Protein AF-A0A9P8EYY1-F1 (afdb_monomer)

Structure (mmCIF, N/CA/C/O backbone):
data_AF-A0A9P8EYY1-F1
#
_entry.id   AF-A0A9P8EYY1-F1
#
loop_
_atom_site.group_PDB
_atom_site.id
_atom_site.type_symbol
_atom_site.label_atom_id
_atom_site.label_alt_id
_atom_site.label_comp_id
_atom_site.label_asym_id
_atom_site.label_entity_id
_atom_site.label_seq_id
_atom_site.pdbx_PDB_ins_code
_atom_site.Cartn_x
_atom_site.Cartn_y
_atom_site.Cartn_z
_atom_site.occupancy
_atom_site.B_iso_or_equiv
_atom_site.auth_seq_id
_atom_site.auth_comp_id
_atom_site.auth_asym_id
_atom_site.auth_atom_id
_atom_site.pdbx_PDB_model_num
ATOM 1 N N . MET A 1 1 ? 18.348 12.427 -56.240 1.00 51.53 1 MET A N 1
ATOM 2 C CA . MET A 1 1 ? 17.763 13.088 -55.051 1.00 51.53 1 MET A CA 1
ATOM 3 C C . MET A 1 1 ? 16.586 12.316 -54.460 1.00 51.53 1 MET A C 1
ATOM 5 O O . MET A 1 1 ? 16.624 12.069 -53.269 1.00 51.53 1 MET A O 1
ATOM 9 N N . ILE A 1 2 ? 15.591 11.870 -55.243 1.00 57.59 2 ILE A N 1
ATOM 10 C CA . ILE A 1 2 ? 14.443 11.097 -54.708 1.00 57.59 2 ILE A CA 1
ATOM 11 C C . ILE A 1 2 ? 14.862 9.711 -54.176 1.00 57.59 2 ILE A C 1
ATOM 13 O O . ILE A 1 2 ? 14.413 9.315 -53.109 1.00 57.59 2 ILE A O 1
ATOM 17 N N . GLN A 1 3 ? 15.775 9.010 -54.864 1.00 59.28 3 GLN A N 1
ATOM 18 C CA . GLN A 1 3 ? 16.237 7.675 -54.444 1.00 59.28 3 GLN A CA 1
ATOM 19 C C . GLN A 1 3 ? 16.981 7.671 -53.098 1.00 59.28 3 GLN A C 1
ATOM 21 O O . GLN A 1 3 ? 16.824 6.737 -52.317 1.00 59.28 3 GLN A O 1
ATOM 26 N N . THR A 1 4 ? 17.747 8.726 -52.804 1.00 61.34 4 THR A N 1
ATOM 27 C CA . THR A 1 4 ? 18.477 8.876 -51.535 1.00 61.34 4 THR A CA 1
ATOM 28 C C . THR A 1 4 ? 17.505 9.083 -50.374 1.00 61.34 4 THR A C 1
ATOM 30 O O . THR A 1 4 ? 17.584 8.373 -49.384 1.00 61.34 4 THR A O 1
ATOM 33 N N . PHE A 1 5 ? 16.495 9.943 -50.551 1.00 60.69 5 PHE A N 1
ATOM 34 C CA . PHE A 1 5 ? 15.454 10.169 -49.543 1.00 60.69 5 PHE A CA 1
ATOM 35 C C . PHE A 1 5 ? 14.625 8.908 -49.248 1.00 60.69 5 PHE A C 1
ATOM 37 O O . PHE A 1 5 ? 14.360 8.599 -48.089 1.00 60.69 5 PHE A O 1
ATOM 44 N N . THR A 1 6 ? 14.248 8.138 -50.277 1.00 68.31 6 THR A N 1
ATOM 45 C CA . THR A 1 6 ? 13.540 6.862 -50.074 1.00 68.31 6 THR A CA 1
ATOM 46 C C . THR A 1 6 ? 14.415 5.822 -49.377 1.00 68.31 6 THR A C 1
ATOM 48 O O . THR A 1 6 ? 13.927 5.061 -48.545 1.00 68.31 6 THR A O 1
ATOM 51 N N . GLN A 1 7 ? 15.716 5.792 -49.681 1.00 68.75 7 GLN A N 1
ATOM 52 C CA . GLN A 1 7 ? 16.659 4.881 -49.038 1.00 68.75 7 GLN A CA 1
ATOM 53 C C . GLN A 1 7 ? 16.858 5.235 -47.559 1.00 68.75 7 GLN A C 1
ATOM 55 O O . GLN A 1 7 ? 16.817 4.334 -46.723 1.00 68.75 7 GLN A O 1
ATOM 60 N N . ASP A 1 8 ? 16.977 6.522 -47.232 1.00 69.81 8 ASP A N 1
ATOM 61 C CA . ASP A 1 8 ? 17.081 7.005 -45.854 1.00 69.81 8 ASP A CA 1
ATOM 62 C C . ASP A 1 8 ? 15.799 6.697 -45.066 1.00 69.81 8 ASP A C 1
ATOM 64 O O . ASP A 1 8 ? 15.859 6.121 -43.980 1.00 69.81 8 ASP A O 1
ATOM 68 N N . GLN A 1 9 ? 14.619 6.949 -45.645 1.00 76.38 9 GLN A N 1
ATOM 69 C CA . GLN A 1 9 ? 13.328 6.630 -45.025 1.00 76.38 9 GLN A CA 1
ATOM 70 C C . GLN A 1 9 ? 13.202 5.139 -44.665 1.00 76.38 9 GLN A C 1
ATOM 72 O O . GLN A 1 9 ? 12.741 4.793 -43.574 1.00 76.38 9 GLN A O 1
ATOM 77 N N . HIS A 1 10 ? 13.633 4.237 -45.551 1.00 79.38 10 HIS A N 1
ATOM 78 C CA . HIS A 1 10 ? 13.634 2.803 -45.260 1.00 79.38 10 HIS A CA 1
ATOM 79 C C . HIS A 1 10 ? 14.585 2.432 -44.114 1.00 79.38 10 HIS A C 1
ATOM 81 O O . HIS A 1 10 ? 14.255 1.539 -43.335 1.00 79.38 10 HIS A O 1
ATOM 87 N N . GLN A 1 11 ? 15.732 3.105 -43.975 1.00 76.94 11 GLN A N 1
ATOM 88 C CA . GLN A 1 11 ? 16.646 2.876 -42.849 1.00 76.94 11 GLN A CA 1
ATOM 89 C C . GLN A 1 11 ? 16.039 3.347 -41.522 1.00 76.94 11 GLN A C 1
ATOM 91 O O . GLN A 1 11 ? 16.078 2.599 -40.545 1.00 76.94 11 GLN A O 1
ATOM 96 N N . HIS A 1 12 ? 15.391 4.516 -41.503 1.00 79.06 12 HIS A N 1
ATOM 97 C CA . HIS A 1 12 ? 14.678 5.024 -40.325 1.00 79.06 12 HIS A CA 1
ATOM 98 C C . HIS A 1 12 ? 13.566 4.072 -39.865 1.00 79.06 12 HIS A C 1
ATOM 100 O O . HIS A 1 12 ? 13.507 3.705 -38.692 1.00 79.06 12 HIS A O 1
ATOM 106 N N . TYR A 1 13 ? 12.726 3.585 -40.785 1.00 80.56 13 TYR A N 1
ATOM 107 C CA . TYR A 1 13 ? 11.678 2.623 -40.427 1.00 80.56 13 TYR A CA 1
ATOM 108 C C . TYR A 1 13 ? 12.237 1.298 -39.905 1.00 80.56 13 TYR A C 1
ATOM 110 O O . TYR A 1 13 ? 11.678 0.723 -38.973 1.00 80.56 13 TYR A O 1
ATOM 118 N N . ARG A 1 14 ? 13.341 0.799 -40.473 1.00 82.00 14 ARG A N 1
ATOM 119 C CA . ARG A 1 14 ? 13.978 -0.434 -39.985 1.00 82.00 14 ARG A CA 1
ATOM 120 C C . ARG A 1 14 ? 14.559 -0.259 -38.587 1.00 82.00 14 ARG A C 1
ATOM 122 O O . ARG A 1 14 ? 14.385 -1.153 -37.767 1.00 82.00 14 ARG A O 1
ATOM 129 N N . ALA A 1 15 ? 15.178 0.885 -38.310 1.00 78.69 15 ALA A N 1
ATOM 130 C CA . ALA A 1 15 ? 15.671 1.221 -36.980 1.00 78.69 15 ALA A CA 1
ATOM 131 C C . ALA A 1 15 ? 14.529 1.299 -35.954 1.00 78.69 15 ALA A C 1
ATOM 133 O O . ALA A 1 15 ? 14.608 0.678 -34.899 1.00 78.69 15 ALA A O 1
ATOM 134 N N . GLN A 1 16 ? 13.418 1.959 -36.291 1.00 81.94 16 GLN A N 1
ATOM 135 C CA . GLN A 1 16 ? 12.242 2.020 -35.414 1.00 81.94 16 GLN A CA 1
ATOM 136 C C . GLN A 1 16 ? 11.624 0.635 -35.161 1.00 81.94 16 GLN A C 1
ATOM 138 O O . GLN A 1 16 ? 11.258 0.317 -34.032 1.00 81.94 16 GLN A O 1
ATOM 143 N N . LEU A 1 17 ? 11.533 -0.219 -36.187 1.00 83.44 17 LEU A N 1
ATOM 144 C CA . LEU A 1 17 ? 11.046 -1.594 -36.027 1.00 83.44 17 LEU A CA 1
ATOM 145 C C . LEU A 1 17 ? 11.968 -2.430 -35.136 1.00 83.44 17 LEU A C 1
ATOM 147 O O . LEU A 1 17 ? 11.473 -3.191 -34.308 1.00 83.44 17 LEU A O 1
ATOM 151 N N . GLN A 1 18 ? 13.286 -2.279 -35.285 1.00 82.19 18 GLN A N 1
ATOM 152 C CA . GLN A 1 18 ? 14.260 -2.963 -34.438 1.00 82.19 18 GLN A CA 1
ATOM 153 C C . GLN A 1 18 ? 14.116 -2.526 -32.974 1.00 82.19 18 GLN A C 1
ATOM 155 O O . GLN A 1 18 ? 14.099 -3.383 -32.097 1.00 82.19 18 GLN A O 1
ATOM 160 N N . ALA A 1 19 ? 13.930 -1.228 -32.707 1.00 80.69 19 ALA A N 1
ATOM 161 C CA . ALA A 1 19 ? 13.687 -0.720 -31.354 1.00 80.69 19 ALA A CA 1
ATOM 162 C C . ALA A 1 19 ? 12.427 -1.346 -30.729 1.00 80.69 19 ALA A C 1
ATOM 164 O O . ALA A 1 19 ? 12.472 -1.861 -29.617 1.00 80.69 19 ALA A O 1
ATOM 165 N N . ILE A 1 20 ? 11.324 -1.414 -31.483 1.00 85.06 20 ILE A N 1
ATOM 166 C CA . ILE A 1 20 ? 10.079 -2.043 -31.010 1.00 85.06 20 ILE A CA 1
ATOM 167 C C . ILE A 1 20 ? 10.262 -3.546 -30.741 1.00 85.06 20 ILE A C 1
ATOM 169 O O . ILE A 1 20 ? 9.680 -4.079 -29.799 1.00 85.06 20 ILE A O 1
ATOM 173 N N . GLN A 1 21 ? 11.039 -4.253 -31.565 1.00 85.31 21 GLN A N 1
ATOM 174 C CA . GLN A 1 21 ? 11.311 -5.681 -31.361 1.00 85.31 21 GLN A CA 1
ATOM 175 C C . GLN A 1 21 ? 12.119 -5.938 -30.087 1.00 85.31 21 GLN A C 1
ATOM 177 O O . GLN A 1 21 ? 11.854 -6.912 -29.377 1.00 85.31 21 GLN A O 1
ATOM 182 N N . VAL A 1 22 ? 13.079 -5.062 -29.794 1.00 83.38 22 VAL A N 1
ATOM 183 C CA . VAL A 1 22 ? 13.874 -5.109 -28.563 1.00 83.38 22 VAL A CA 1
ATOM 184 C C . VAL A 1 22 ? 12.971 -4.884 -27.354 1.00 83.38 22 VAL A C 1
ATOM 186 O O . VAL A 1 22 ? 12.937 -5.744 -26.476 1.00 83.38 22 VAL A O 1
ATOM 189 N N . ASP A 1 23 ? 12.136 -3.842 -27.377 1.00 84.25 23 ASP A N 1
ATOM 190 C CA . ASP A 1 23 ? 11.150 -3.575 -26.320 1.00 84.25 23 ASP A CA 1
ATOM 191 C C . ASP A 1 23 ? 10.214 -4.769 -26.097 1.00 84.25 23 ASP A C 1
ATOM 193 O O . ASP A 1 23 ? 9.983 -5.193 -24.967 1.00 84.25 23 ASP A O 1
ATOM 197 N N . MET A 1 24 ? 9.693 -5.358 -27.178 1.00 85.00 24 MET A N 1
ATOM 198 C CA . MET A 1 24 ? 8.805 -6.518 -27.088 1.00 85.00 24 MET A CA 1
ATOM 199 C C . MET A 1 24 ? 9.507 -7.719 -26.444 1.00 85.00 24 MET A C 1
ATOM 201 O O . MET A 1 24 ? 8.906 -8.449 -25.658 1.00 85.00 24 MET A O 1
ATOM 205 N N . THR A 1 25 ? 10.786 -7.922 -26.758 1.00 86.25 25 THR A N 1
ATOM 206 C CA . THR A 1 25 ? 11.586 -9.007 -26.178 1.00 86.25 25 THR A CA 1
ATOM 207 C C . THR A 1 25 ? 11.815 -8.787 -24.685 1.00 86.25 25 THR A C 1
ATOM 209 O O . THR A 1 25 ? 11.719 -9.738 -23.912 1.00 86.25 25 THR A O 1
ATOM 212 N N . MET A 1 26 ? 12.059 -7.545 -24.264 1.00 82.44 26 MET A N 1
ATOM 213 C CA . MET A 1 26 ? 12.198 -7.191 -22.848 1.00 82.44 26 MET A CA 1
ATOM 214 C C . MET A 1 26 ? 10.904 -7.408 -22.072 1.00 82.44 26 MET A C 1
ATOM 216 O O . MET A 1 26 ? 10.921 -8.037 -21.018 1.00 82.44 26 MET A O 1
ATOM 220 N N . ILE A 1 27 ? 9.770 -6.972 -22.628 1.00 85.94 27 ILE A N 1
ATOM 221 C CA . ILE A 1 27 ? 8.448 -7.178 -22.022 1.00 85.94 27 ILE A CA 1
ATOM 222 C C . ILE A 1 27 ? 8.174 -8.673 -21.813 1.00 85.94 27 ILE A C 1
ATOM 224 O O . ILE A 1 27 ? 7.672 -9.064 -20.764 1.00 85.94 27 ILE A O 1
ATOM 228 N N . LEU A 1 28 ? 8.524 -9.518 -22.788 1.00 85.62 28 LEU A N 1
ATOM 229 C CA . LEU A 1 28 ? 8.337 -10.970 -22.693 1.00 85.62 28 LEU A CA 1
ATOM 230 C C . LEU A 1 28 ? 9.280 -11.648 -21.688 1.00 85.62 28 LEU A C 1
ATOM 232 O O . LEU A 1 28 ? 8.966 -12.737 -21.210 1.00 85.62 28 LEU A O 1
ATOM 236 N N . ARG A 1 29 ? 10.440 -11.047 -21.404 1.00 83.31 29 ARG A N 1
ATOM 237 C CA . ARG A 1 29 ? 11.403 -11.548 -20.413 1.00 83.31 29 ARG A CA 1
ATOM 238 C C . ARG A 1 29 ? 11.080 -11.100 -18.995 1.00 83.31 29 ARG A C 1
ATOM 240 O O . ARG A 1 29 ? 11.414 -11.821 -18.058 1.00 83.31 29 ARG A O 1
ATOM 247 N N . ALA A 1 30 ? 10.462 -9.934 -18.837 1.00 83.00 30 ALA A N 1
ATOM 248 C CA . ALA A 1 30 ? 10.060 -9.434 -17.534 1.00 83.00 30 ALA A CA 1
ATOM 249 C C . ALA A 1 30 ? 9.053 -10.387 -16.876 1.00 83.00 30 ALA A C 1
ATOM 251 O O . ALA A 1 30 ? 8.126 -10.879 -17.522 1.00 83.00 30 ALA A O 1
ATOM 252 N N . ASN A 1 31 ? 9.226 -10.633 -15.577 1.00 82.00 31 ASN A N 1
ATOM 253 C CA . ASN A 1 31 ? 8.306 -11.435 -14.780 1.00 82.00 31 ASN A CA 1
ATOM 254 C C . ASN A 1 31 ? 7.375 -10.517 -13.966 1.00 82.00 31 ASN A C 1
ATOM 256 O O . ASN A 1 31 ? 7.755 -10.080 -12.883 1.00 82.00 31 ASN A O 1
ATOM 260 N N . PRO A 1 32 ? 6.149 -10.230 -14.438 1.00 77.88 32 PRO A N 1
ATOM 261 C CA . PRO A 1 32 ? 5.252 -9.278 -13.781 1.00 77.88 32 PRO A CA 1
ATOM 262 C C . PRO A 1 32 ? 4.563 -9.840 -12.527 1.00 77.88 32 PRO A C 1
ATOM 264 O O . PRO A 1 32 ? 3.841 -9.116 -11.849 1.00 77.88 32 PRO A O 1
ATOM 267 N N . TYR A 1 33 ? 4.711 -11.139 -12.248 1.00 79.81 33 TYR A N 1
ATOM 268 C CA . TYR A 1 33 ? 4.005 -11.824 -11.159 1.00 79.81 33 TYR A CA 1
ATOM 269 C C . TYR A 1 33 ? 4.851 -11.999 -9.900 1.00 79.81 33 TYR A C 1
ATOM 271 O O . TYR A 1 33 ? 4.376 -12.550 -8.905 1.00 79.81 33 TYR A O 1
ATOM 279 N N . GLU A 1 34 ? 6.109 -11.574 -9.940 1.00 83.69 34 GLU A N 1
ATOM 280 C CA . GLU A 1 34 ? 6.942 -11.552 -8.753 1.00 83.69 34 GLU A CA 1
ATOM 281 C C . GLU A 1 34 ? 6.429 -10.483 -7.778 1.00 83.69 34 GLU A C 1
ATOM 283 O O . GLU A 1 34 ? 5.980 -9.414 -8.179 1.00 83.69 34 GLU A O 1
ATOM 288 N N . ASN A 1 35 ? 6.480 -10.755 -6.471 1.00 76.31 35 ASN A N 1
ATOM 289 C CA . ASN A 1 35 ? 6.078 -9.784 -5.441 1.00 76.31 35 ASN A CA 1
ATOM 290 C C . ASN A 1 35 ? 7.158 -8.717 -5.185 1.00 76.31 35 ASN A C 1
ATOM 292 O O . ASN A 1 35 ? 7.247 -8.169 -4.088 1.00 76.31 35 ASN A O 1
ATOM 296 N N . SER A 1 36 ? 7.999 -8.451 -6.178 1.00 81.44 36 SER A N 1
ATOM 297 C CA . SER A 1 36 ? 9.020 -7.417 -6.145 1.00 81.44 36 SER A CA 1
ATOM 298 C C . SER A 1 36 ? 8.730 -6.425 -7.269 1.00 81.44 36 SER A C 1
ATOM 300 O O . SER A 1 36 ? 8.331 -6.862 -8.352 1.00 81.44 36 SER A O 1
ATOM 302 N N . PRO A 1 37 ? 8.896 -5.113 -7.036 1.00 81.94 37 PRO A N 1
ATOM 303 C CA . PRO A 1 37 ? 8.845 -4.137 -8.111 1.00 81.94 37 PRO A CA 1
ATOM 304 C C . PRO A 1 37 ? 9.828 -4.509 -9.221 1.00 81.94 37 PRO A C 1
ATOM 306 O O . PRO A 1 37 ? 10.946 -4.952 -8.952 1.00 81.94 37 PRO A O 1
ATOM 309 N N . LEU A 1 38 ? 9.410 -4.310 -10.466 1.00 83.50 38 LEU A N 1
ATOM 310 C CA . LEU A 1 38 ? 10.316 -4.404 -11.600 1.00 83.50 38 LEU A CA 1
ATOM 311 C C . LEU A 1 38 ? 11.304 -3.238 -11.549 1.00 83.50 38 LEU A C 1
ATOM 313 O O . LEU A 1 38 ? 10.936 -2.122 -11.170 1.00 83.50 38 LEU A O 1
ATOM 317 N N . ASP A 1 39 ? 12.548 -3.509 -11.933 1.00 79.94 39 ASP A N 1
ATOM 318 C CA . ASP A 1 39 ? 13.598 -2.499 -11.944 1.00 79.94 39 ASP A CA 1
ATOM 319 C C . ASP A 1 39 ? 13.307 -1.428 -13.006 1.00 79.94 39 ASP A C 1
ATOM 321 O O . ASP A 1 39 ? 13.080 -1.746 -14.176 1.00 79.94 39 ASP A O 1
ATOM 325 N N . ASP A 1 40 ? 13.277 -0.168 -12.572 1.00 74.12 40 ASP A N 1
ATOM 326 C CA . ASP A 1 40 ? 12.966 1.007 -13.397 1.00 74.12 40 ASP A CA 1
ATOM 327 C C . ASP A 1 40 ? 14.191 1.923 -13.580 1.00 74.12 40 ASP A C 1
ATOM 329 O O . ASP A 1 40 ? 14.080 3.064 -14.035 1.00 74.12 40 ASP A O 1
ATOM 333 N N . SER A 1 41 ? 15.379 1.458 -13.176 1.00 77.75 41 SER A N 1
ATOM 334 C CA . SER A 1 41 ? 16.608 2.234 -13.306 1.00 77.75 41 SER A CA 1
ATOM 335 C C . SER A 1 41 ? 16.983 2.415 -14.786 1.00 77.75 41 SER A C 1
ATOM 337 O O . SER A 1 41 ? 17.003 1.470 -15.577 1.00 77.75 41 SER A O 1
ATOM 339 N N . ALA A 1 42 ? 17.299 3.654 -15.177 1.00 71.00 42 ALA A N 1
ATOM 340 C CA . ALA A 1 42 ? 17.684 3.966 -16.555 1.00 71.00 42 ALA A CA 1
ATOM 341 C C . ALA A 1 42 ? 18.958 3.215 -16.986 1.00 71.00 42 ALA A C 1
ATOM 343 O O . ALA A 1 42 ? 19.067 2.802 -18.138 1.00 71.00 42 ALA A O 1
ATOM 344 N N . GLU A 1 43 ? 19.888 3.000 -16.051 1.00 74.12 43 GLU A N 1
ATOM 345 C CA . GLU A 1 43 ? 21.143 2.279 -16.288 1.00 74.12 43 GLU A CA 1
ATOM 346 C C . GLU A 1 43 ? 20.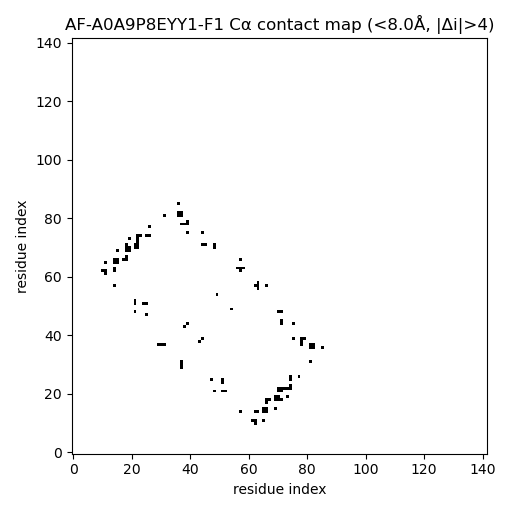911 0.780 -16.526 1.00 74.12 43 GLU A C 1
ATOM 348 O O . GLU A 1 43 ? 21.605 0.167 -17.340 1.00 74.12 43 GLU A O 1
ATOM 353 N N . ASP A 1 44 ? 19.932 0.178 -15.849 1.00 71.50 44 ASP A N 1
ATOM 354 C CA . ASP A 1 44 ? 19.615 -1.242 -16.016 1.00 71.50 44 ASP A CA 1
ATOM 355 C C . ASP A 1 44 ? 18.773 -1.489 -17.270 1.00 71.50 44 ASP A C 1
ATOM 357 O O . ASP A 1 44 ? 19.000 -2.478 -17.969 1.00 71.50 44 ASP A O 1
ATOM 361 N N . VAL A 1 45 ? 17.888 -0.554 -17.638 1.00 72.38 45 VAL A N 1
ATOM 362 C CA . VAL A 1 45 ? 17.202 -0.580 -18.939 1.00 72.38 45 VAL A CA 1
ATOM 363 C C . VAL A 1 45 ? 18.215 -0.477 -20.080 1.00 72.38 45 VAL A C 1
ATOM 365 O O . VAL A 1 45 ? 18.152 -1.267 -21.019 1.00 72.38 45 VAL A O 1
ATOM 368 N N . GLU A 1 46 ? 19.181 0.441 -19.999 1.00 72.81 46 GLU A N 1
ATOM 369 C CA . GLU A 1 46 ? 20.231 0.592 -21.016 1.00 72.81 46 GLU A CA 1
ATOM 370 C C . GLU A 1 46 ? 21.099 -0.670 -21.126 1.00 72.81 46 GLU A C 1
ATOM 372 O O . GLU A 1 46 ? 21.313 -1.187 -22.226 1.00 72.81 46 GLU A O 1
ATOM 377 N N . ARG A 1 47 ? 21.496 -1.251 -19.989 1.00 75.81 47 ARG A N 1
ATOM 378 C CA . ARG A 1 47 ? 22.234 -2.521 -19.947 1.00 75.81 47 ARG A CA 1
ATOM 379 C C . ARG A 1 47 ? 21.440 -3.675 -20.550 1.00 75.81 47 ARG A C 1
ATOM 381 O O . ARG A 1 47 ? 21.999 -4.504 -21.267 1.00 75.81 47 ARG A O 1
ATOM 388 N N . GLU A 1 48 ? 20.140 -3.743 -20.289 1.00 72.94 48 GLU A N 1
ATOM 389 C CA . GLU A 1 48 ? 19.294 -4.787 -20.858 1.00 72.94 48 GLU A CA 1
ATOM 390 C C . GLU A 1 48 ? 19.080 -4.579 -22.365 1.00 72.94 48 GLU A C 1
ATOM 392 O O . GLU A 1 48 ? 19.017 -5.555 -23.117 1.00 72.94 48 GLU A O 1
ATOM 397 N N . ILE A 1 49 ? 19.068 -3.328 -22.850 1.00 72.94 49 ILE A N 1
ATOM 398 C CA . ILE A 1 49 ? 19.059 -3.018 -24.291 1.00 72.94 49 ILE A CA 1
ATOM 399 C C . ILE A 1 49 ? 20.333 -3.549 -24.934 1.00 72.94 49 ILE A C 1
ATOM 401 O O . ILE A 1 49 ? 20.249 -4.244 -25.954 1.00 72.94 49 ILE A O 1
ATOM 405 N N . GLU A 1 50 ? 21.492 -3.289 -24.334 1.00 74.88 50 GLU A N 1
ATOM 406 C CA . GLU A 1 50 ? 22.781 -3.799 -24.805 1.00 74.88 50 GLU A CA 1
ATOM 407 C C . GLU A 1 50 ? 22.828 -5.336 -24.806 1.00 74.88 50 GLU A C 1
ATOM 409 O O . GLU A 1 50 ? 23.245 -5.937 -25.802 1.00 74.88 50 GLU A O 1
ATOM 414 N N . ASN A 1 51 ? 22.316 -5.983 -23.753 1.00 75.38 51 ASN A N 1
ATOM 415 C CA . ASN A 1 51 ? 22.228 -7.443 -23.646 1.00 75.38 51 ASN A CA 1
ATOM 416 C C . ASN A 1 51 ? 21.325 -8.061 -24.727 1.00 75.38 51 ASN A C 1
ATOM 418 O O . ASN A 1 51 ? 21.643 -9.118 -25.277 1.00 75.38 51 ASN A O 1
ATOM 422 N N . VAL A 1 52 ? 20.188 -7.429 -25.033 1.00 72.44 52 VAL A N 1
ATOM 423 C CA . VAL A 1 52 ? 19.219 -7.926 -26.024 1.00 72.44 52 VAL A CA 1
ATOM 424 C C . VAL A 1 52 ? 19.697 -7.676 -27.456 1.00 72.44 52 VAL A C 1
ATOM 426 O O . VAL A 1 52 ? 19.478 -8.521 -28.325 1.00 72.44 52 VAL A O 1
ATOM 429 N N . THR A 1 53 ? 20.370 -6.553 -27.721 1.00 68.94 53 THR A N 1
ATOM 430 C CA . THR A 1 53 ? 20.890 -6.237 -29.066 1.00 68.94 53 THR A CA 1
ATOM 431 C C . THR A 1 53 ? 22.273 -6.792 -29.369 1.00 68.94 53 THR A C 1
ATOM 433 O O . THR A 1 53 ? 22.683 -6.774 -30.533 1.00 68.94 53 THR A O 1
ATOM 436 N N . GLY A 1 54 ? 23.007 -7.276 -28.364 1.00 66.19 54 GLY A N 1
ATOM 437 C CA . GLY A 1 54 ? 24.366 -7.790 -28.539 1.00 66.19 54 GLY A CA 1
ATOM 438 C C . GLY A 1 54 ? 25.331 -6.754 -29.130 1.00 66.19 54 GLY A C 1
ATOM 439 O O . GLY A 1 54 ? 26.264 -7.126 -29.838 1.00 66.19 54 GLY A O 1
ATOM 440 N N . GLY A 1 55 ? 25.068 -5.458 -28.913 1.00 62.12 55 GLY A N 1
ATOM 441 C CA . GLY A 1 55 ? 25.861 -4.345 -29.450 1.00 62.12 55 GLY A CA 1
ATOM 442 C C . GLY A 1 55 ? 25.656 -4.035 -30.942 1.00 62.12 55 GLY A C 1
ATOM 443 O O . GLY A 1 55 ? 26.395 -3.226 -31.503 1.00 62.12 55 GLY A O 1
ATOM 444 N N . SER A 1 56 ? 24.676 -4.650 -31.615 1.00 58.19 56 SER A N 1
ATOM 445 C CA . SER A 1 56 ? 24.419 -4.410 -33.043 1.00 58.19 56 SER A CA 1
ATOM 446 C C . SER A 1 56 ? 23.575 -3.149 -33.272 1.00 58.19 56 SER A C 1
ATOM 448 O O . SER A 1 56 ? 22.351 -3.218 -33.415 1.00 58.19 56 SER A O 1
ATOM 450 N N . LEU A 1 57 ? 24.238 -1.993 -33.354 1.00 65.31 57 LEU A N 1
ATOM 451 C CA . LEU A 1 57 ? 23.612 -0.718 -33.718 1.00 65.31 57 LEU A CA 1
ATOM 452 C C . LEU A 1 57 ? 23.405 -0.567 -35.243 1.00 65.31 57 LEU A C 1
ATOM 454 O O . LEU A 1 57 ? 24.154 -1.147 -36.034 1.00 65.31 57 LEU A O 1
ATOM 458 N N . PRO A 1 58 ? 22.404 0.223 -35.684 1.00 62.94 58 PRO A N 1
ATOM 459 C CA . PRO A 1 58 ? 22.200 0.547 -37.097 1.00 62.94 58 PRO A CA 1
ATOM 460 C C . PRO A 1 58 ? 23.439 1.177 -37.759 1.00 62.94 58 PRO A C 1
ATOM 462 O O . PRO A 1 58 ? 24.171 1.945 -37.145 1.00 62.94 58 PRO A O 1
ATOM 465 N N . ASN A 1 59 ? 23.637 0.926 -39.056 1.00 62.59 59 ASN A N 1
ATOM 466 C CA . ASN A 1 59 ? 24.844 1.325 -39.803 1.00 62.59 59 ASN A CA 1
ATOM 467 C C . ASN A 1 59 ? 25.013 2.844 -40.054 1.00 62.59 59 ASN A C 1
ATOM 469 O O . ASN A 1 59 ? 26.014 3.250 -40.644 1.00 62.59 59 ASN A O 1
ATOM 473 N N . THR A 1 60 ? 24.050 3.692 -39.680 1.00 66.06 60 THR A N 1
ATOM 474 C CA . THR A 1 60 ? 24.040 5.133 -40.011 1.00 66.06 60 THR A CA 1
ATOM 475 C C . THR A 1 60 ? 23.681 5.997 -38.803 1.00 66.06 60 THR A C 1
ATOM 477 O O . THR A 1 60 ? 22.676 5.723 -38.151 1.00 66.06 60 THR A O 1
ATOM 480 N N . ASP A 1 61 ? 24.419 7.091 -38.576 1.00 67.19 61 ASP A N 1
ATOM 481 C CA . ASP A 1 61 ? 24.295 7.983 -37.401 1.00 67.19 61 ASP A CA 1
ATOM 482 C C . ASP A 1 61 ? 22.867 8.522 -37.159 1.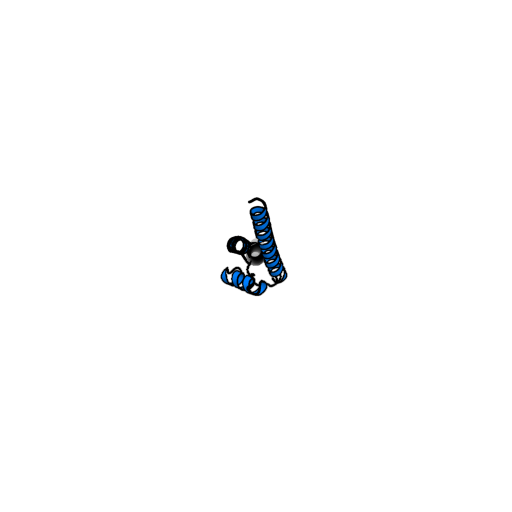00 67.19 61 ASP A C 1
ATOM 484 O O . ASP A 1 61 ? 22.402 8.592 -36.023 1.00 67.19 61 ASP A O 1
ATOM 488 N N . ALA A 1 62 ? 22.117 8.840 -38.221 1.00 68.88 62 ALA A N 1
ATOM 489 C CA . ALA A 1 62 ? 20.734 9.314 -38.101 1.00 68.88 62 ALA A CA 1
ATOM 490 C C . ALA A 1 62 ? 19.751 8.206 -37.666 1.00 68.88 62 ALA A C 1
ATOM 492 O O . ALA A 1 62 ? 18.860 8.450 -36.858 1.00 68.88 62 ALA A O 1
ATOM 493 N N . ALA A 1 63 ? 19.940 6.976 -38.151 1.00 65.62 63 ALA A N 1
ATOM 494 C CA . ALA A 1 63 ? 19.120 5.828 -37.761 1.00 65.62 63 ALA A CA 1
ATOM 495 C C . ALA A 1 63 ? 19.473 5.314 -36.353 1.00 65.62 63 ALA A C 1
ATOM 497 O O . ALA A 1 63 ? 18.607 4.793 -35.659 1.00 65.62 63 ALA A O 1
ATOM 498 N N . VAL A 1 64 ? 20.726 5.494 -35.915 1.00 69.38 64 VAL A N 1
ATOM 499 C CA . VAL A 1 64 ? 21.160 5.219 -34.535 1.00 69.38 64 VAL A CA 1
ATOM 500 C C . VAL A 1 64 ? 20.462 6.156 -33.552 1.00 69.38 64 VAL A C 1
ATOM 502 O O . VAL A 1 64 ? 19.963 5.697 -32.531 1.00 69.38 64 VAL A O 1
ATOM 505 N N . LYS A 1 65 ? 20.366 7.451 -33.874 1.00 72.94 65 LYS A N 1
ATOM 506 C CA . LYS A 1 65 ? 19.653 8.428 -33.037 1.00 72.94 65 LYS A CA 1
ATOM 507 C C . LYS A 1 65 ? 18.169 8.094 -32.896 1.00 72.94 65 LYS A C 1
ATOM 509 O O . LYS A 1 65 ? 17.659 8.111 -31.782 1.00 72.94 65 LYS A O 1
ATOM 514 N N . ASP A 1 66 ? 17.506 7.727 -33.992 1.00 72.38 66 ASP A N 1
ATOM 515 C CA . ASP A 1 66 ? 16.101 7.299 -33.956 1.00 72.38 66 ASP A CA 1
ATOM 516 C C . ASP A 1 66 ? 15.903 5.992 -33.178 1.00 72.38 66 ASP A C 1
ATOM 518 O O . ASP A 1 66 ? 14.916 5.842 -32.460 1.00 72.38 66 ASP A O 1
ATOM 522 N N . TYR A 1 67 ? 16.842 5.051 -33.307 1.00 74.50 67 TYR A N 1
ATOM 523 C CA . TYR A 1 67 ? 16.829 3.795 -32.564 1.00 74.50 67 TYR A CA 1
ATOM 524 C C . TYR A 1 67 ? 16.964 4.036 -31.054 1.00 74.50 67 TYR A C 1
ATOM 526 O O . TYR A 1 67 ? 16.120 3.578 -30.290 1.00 74.50 67 TYR A O 1
ATOM 534 N N . LEU A 1 68 ? 17.972 4.805 -30.631 1.00 72.31 68 LEU A N 1
ATOM 535 C CA . LEU A 1 68 ? 18.222 5.124 -29.221 1.00 72.31 68 LEU A CA 1
ATOM 536 C C . LEU A 1 68 ? 17.103 5.969 -28.600 1.00 72.31 68 LEU A C 1
ATOM 538 O O . LEU A 1 68 ? 16.824 5.838 -27.416 1.00 72.31 68 LEU A O 1
ATOM 542 N N . ALA A 1 69 ? 16.440 6.819 -29.387 1.00 75.56 69 ALA A N 1
ATOM 543 C CA . ALA A 1 69 ? 15.321 7.622 -28.903 1.00 75.56 69 ALA A CA 1
ATOM 544 C C . ALA A 1 69 ? 14.050 6.798 -28.623 1.00 75.56 69 ALA A C 1
ATOM 546 O O . ALA A 1 69 ? 13.190 7.250 -27.863 1.00 75.56 69 ALA A O 1
ATOM 547 N N . LEU A 1 70 ? 13.892 5.635 -29.269 1.00 76.50 70 LEU A N 1
ATOM 548 C CA . LEU A 1 70 ? 12.688 4.807 -29.160 1.00 76.50 70 LEU A CA 1
ATOM 549 C C . LEU A 1 70 ? 12.899 3.544 -28.319 1.00 76.50 70 LEU A C 1
ATOM 551 O O . LEU A 1 70 ? 11.960 3.121 -27.647 1.00 76.50 70 LEU A O 1
ATOM 555 N N . ALA A 1 71 ? 14.097 2.958 -28.354 1.00 75.56 71 ALA A N 1
ATOM 556 C CA . ALA A 1 71 ? 14.430 1.759 -27.594 1.00 75.56 71 ALA A CA 1
ATOM 557 C C . ALA A 1 71 ? 14.323 2.021 -26.083 1.00 75.56 71 ALA A C 1
ATOM 559 O O . ALA A 1 71 ? 14.747 3.059 -25.583 1.00 75.56 71 ALA A O 1
ATOM 560 N N . GLY A 1 72 ? 13.716 1.091 -25.355 1.00 76.56 72 GLY A N 1
ATOM 561 C CA . GLY A 1 72 ? 13.496 1.152 -23.912 1.00 76.56 72 GLY A CA 1
ATOM 562 C C . GLY A 1 72 ? 12.254 1.934 -23.490 1.00 76.56 72 GLY A C 1
ATOM 563 O O . GLY A 1 72 ? 11.709 1.664 -22.422 1.00 76.56 72 GLY A O 1
ATOM 564 N N . LYS A 1 73 ? 11.737 2.854 -24.316 1.00 84.75 73 LYS A N 1
ATOM 565 C CA . LYS A 1 73 ? 10.615 3.720 -23.916 1.00 84.75 73 LYS A CA 1
ATOM 566 C C . LYS A 1 73 ? 9.349 2.924 -23.597 1.00 84.75 73 LYS A C 1
ATOM 568 O O . LYS A 1 73 ? 8.714 3.167 -22.573 1.00 84.75 73 LYS A O 1
ATOM 573 N N . ARG A 1 74 ? 8.961 1.976 -24.458 1.00 84.50 74 ARG A N 1
ATOM 574 C CA . ARG A 1 74 ? 7.738 1.184 -24.227 1.00 84.50 74 ARG A CA 1
ATOM 575 C C . ARG A 1 74 ? 7.903 0.198 -23.081 1.00 84.50 74 ARG A C 1
ATOM 577 O O . ARG A 1 74 ? 6.938 -0.079 -22.377 1.00 84.50 74 ARG A O 1
ATOM 584 N N . TYR A 1 75 ? 9.113 -0.328 -22.911 1.00 84.44 75 TYR A N 1
ATOM 585 C CA . TYR A 1 75 ? 9.438 -1.193 -21.786 1.00 84.44 75 TYR A CA 1
ATOM 586 C C . TYR A 1 75 ? 9.334 -0.431 -20.456 1.00 84.44 75 TYR A C 1
ATOM 588 O O . TYR A 1 75 ? 8.669 -0.900 -19.540 1.00 84.44 75 TYR A O 1
ATOM 596 N N . HIS A 1 76 ? 9.879 0.783 -20.390 1.00 85.88 76 HIS A N 1
ATOM 597 C CA . HIS A 1 76 ? 9.769 1.667 -19.229 1.00 85.88 76 HIS A CA 1
ATOM 598 C C . HIS A 1 76 ? 8.306 2.001 -18.886 1.00 85.88 76 HIS A C 1
ATOM 600 O O . HIS A 1 76 ? 7.875 1.832 -17.748 1.00 85.88 76 HIS A O 1
ATOM 606 N N . GLU A 1 77 ? 7.492 2.376 -19.881 1.00 88.62 77 GLU A N 1
ATOM 607 C CA . GLU A 1 77 ? 6.050 2.610 -19.683 1.00 88.62 77 GLU A CA 1
ATOM 608 C C . GLU A 1 77 ? 5.318 1.362 -19.148 1.00 88.62 77 GLU A C 1
ATOM 610 O O . GLU A 1 77 ? 4.376 1.483 -18.361 1.00 88.62 77 GLU A O 1
ATOM 615 N N . TYR A 1 78 ? 5.730 0.163 -19.569 1.00 87.38 78 TYR A N 1
ATOM 616 C CA . TYR A 1 78 ? 5.181 -1.109 -19.092 1.00 87.38 78 TYR A CA 1
ATOM 617 C C . TYR A 1 78 ? 5.587 -1.408 -17.640 1.00 87.38 78 TYR A C 1
ATOM 619 O O . TYR A 1 78 ? 4.726 -1.737 -16.822 1.00 87.38 78 TYR A O 1
ATOM 627 N N . VAL A 1 79 ? 6.869 -1.236 -17.304 1.00 89.12 79 VAL A N 1
ATOM 628 C CA . VAL A 1 79 ? 7.401 -1.391 -15.940 1.00 89.12 79 VAL A CA 1
ATOM 629 C C . VAL A 1 79 ? 6.678 -0.460 -14.968 1.00 89.12 79 VAL A C 1
ATOM 631 O O . VAL A 1 79 ? 6.190 -0.910 -13.930 1.00 89.12 79 VAL A O 1
ATOM 634 N N . GLN A 1 80 ? 6.507 0.811 -15.336 1.00 90.25 80 GLN A N 1
ATOM 635 C CA . GLN A 1 80 ? 5.786 1.784 -14.515 1.00 90.25 80 GLN A CA 1
ATOM 636 C C . GLN A 1 80 ? 4.334 1.385 -14.257 1.00 90.25 80 GLN A C 1
ATOM 638 O O . GLN A 1 80 ? 3.860 1.495 -13.128 1.00 90.25 80 GLN A O 1
ATOM 643 N N . GLN A 1 81 ? 3.622 0.894 -15.274 1.00 90.81 81 GLN A N 1
ATOM 644 C CA . GLN A 1 81 ? 2.236 0.446 -15.109 1.00 90.81 81 GLN A CA 1
ATOM 645 C C . GLN A 1 81 ? 2.124 -0.738 -14.145 1.00 90.81 81 GLN A C 1
ATOM 647 O O . GLN A 1 81 ? 1.210 -0.769 -13.321 1.00 90.81 81 GLN A O 1
ATOM 652 N N . ILE A 1 82 ? 3.055 -1.692 -14.220 1.00 90.50 82 ILE A N 1
ATOM 653 C CA . ILE A 1 82 ? 3.083 -2.842 -13.309 1.00 90.50 82 ILE A CA 1
ATOM 654 C C . ILE A 1 82 ? 3.392 -2.397 -11.887 1.00 90.50 82 ILE A C 1
ATOM 656 O O . ILE A 1 82 ? 2.669 -2.772 -10.965 1.00 90.50 82 ILE A O 1
ATOM 660 N N . ASN A 1 83 ? 4.425 -1.575 -11.708 1.00 90.94 83 ASN A N 1
ATOM 661 C CA . ASN A 1 83 ? 4.813 -1.081 -10.392 1.00 90.94 83 ASN A CA 1
ATOM 662 C C . ASN A 1 83 ? 3.687 -0.259 -9.756 1.00 90.94 83 ASN A C 1
ATOM 664 O O . ASN A 1 83 ? 3.391 -0.442 -8.578 1.00 90.94 83 ASN A O 1
ATOM 668 N N . HIS A 1 84 ? 2.988 0.561 -10.542 1.00 93.25 84 HIS A N 1
ATOM 669 C CA . HIS A 1 84 ? 1.823 1.298 -10.064 1.00 93.25 84 HIS A CA 1
ATOM 670 C C . HIS A 1 84 ? 0.664 0.374 -9.661 1.00 93.25 84 HIS A C 1
ATOM 672 O O . HIS A 1 84 ? 0.026 0.591 -8.633 1.00 93.25 84 HIS A O 1
ATOM 678 N N . ALA A 1 85 ? 0.404 -0.691 -10.425 1.00 91.75 85 ALA A N 1
ATOM 679 C CA . ALA A 1 85 ? -0.612 -1.680 -10.068 1.00 91.75 85 ALA A CA 1
ATOM 680 C C . ALA A 1 85 ? -0.249 -2.456 -8.787 1.00 91.75 85 ALA A C 1
ATOM 682 O O . ALA A 1 85 ? -1.127 -2.739 -7.968 1.00 91.75 85 ALA A O 1
ATOM 683 N N . LEU A 1 86 ? 1.036 -2.778 -8.595 1.00 91.19 86 LEU A N 1
ATOM 684 C CA . LEU A 1 86 ? 1.552 -3.414 -7.382 1.00 91.19 86 LEU A CA 1
ATOM 685 C C . LEU A 1 86 ? 1.391 -2.488 -6.168 1.00 91.19 86 LEU A C 1
ATOM 687 O O . LEU A 1 86 ? 0.851 -2.901 -5.145 1.00 91.19 86 LEU A O 1
ATOM 691 N N . GLU A 1 87 ? 1.785 -1.222 -6.312 1.00 91.81 87 GLU A N 1
ATOM 692 C CA . GLU A 1 87 ? 1.645 -0.196 -5.278 1.00 91.81 87 GLU A CA 1
ATOM 693 C C . GLU A 1 87 ? 0.177 0.004 -4.888 1.00 91.81 87 GLU A C 1
ATOM 695 O O . GLU A 1 87 ? -0.157 0.011 -3.702 1.00 91.81 87 GLU A O 1
ATOM 700 N N . GLN A 1 88 ? -0.721 0.100 -5.873 1.00 94.88 88 GLN A N 1
ATOM 701 C CA . GLN A 1 88 ? -2.154 0.233 -5.623 1.00 94.88 88 GLN A CA 1
ATOM 702 C C . GLN A 1 88 ? -2.705 -0.971 -4.851 1.00 94.88 88 GLN A C 1
ATOM 704 O O . GLN A 1 88 ? -3.432 -0.797 -3.872 1.00 94.88 88 GLN A O 1
ATOM 709 N N . ARG A 1 89 ? -2.333 -2.193 -5.251 1.00 92.69 89 ARG A N 1
ATOM 710 C CA . ARG A 1 89 ? -2.726 -3.422 -4.549 1.00 92.69 89 ARG A CA 1
ATOM 711 C C . ARG A 1 89 ? -2.255 -3.404 -3.097 1.00 92.69 89 ARG A C 1
ATOM 713 O O . ARG A 1 89 ? -3.031 -3.724 -2.198 1.00 92.69 89 ARG A O 1
ATOM 720 N N . ASP A 1 90 ? -0.999 -3.047 -2.862 1.00 93.56 90 ASP A N 1
ATOM 721 C CA . ASP A 1 90 ? -0.405 -3.065 -1.525 1.00 93.56 90 ASP A CA 1
ATOM 722 C C . ASP A 1 90 ? -1.0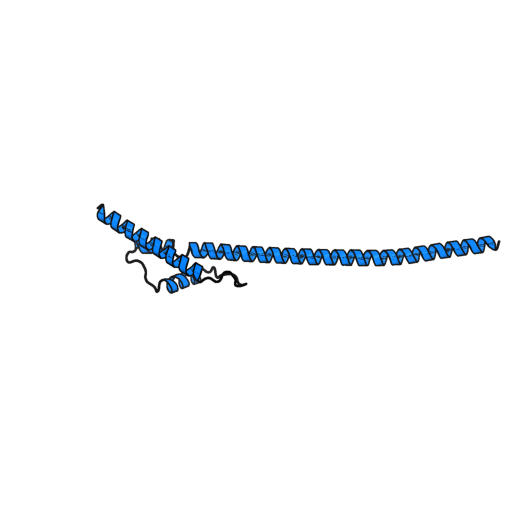08 -1.964 -0.630 1.00 93.56 90 ASP A C 1
ATOM 724 O O . ASP A 1 90 ? -1.277 -2.193 0.557 1.00 93.56 90 ASP A O 1
ATOM 728 N N . ALA A 1 91 ? -1.325 -0.801 -1.206 1.00 95.75 91 ALA A N 1
ATOM 729 C CA . ALA A 1 91 ? -2.067 0.262 -0.535 1.00 95.75 91 ALA A CA 1
ATOM 730 C C . ALA A 1 91 ? -3.488 -0.186 -0.148 1.00 95.75 91 ALA A C 1
ATOM 732 O O . ALA A 1 91 ? -3.908 0.017 0.996 1.00 95.75 91 ALA A O 1
ATOM 733 N N . ASP A 1 92 ? -4.209 -0.844 -1.059 1.00 97.06 92 ASP A N 1
ATOM 734 C CA . ASP A 1 92 ? -5.561 -1.355 -0.813 1.00 97.06 92 ASP A CA 1
ATOM 735 C C . ASP A 1 92 ? -5.572 -2.455 0.259 1.00 97.06 92 ASP A C 1
ATOM 737 O O . ASP A 1 92 ? -6.432 -2.448 1.147 1.00 97.06 92 ASP A O 1
ATOM 741 N N . LEU A 1 93 ? -4.598 -3.371 0.233 1.00 96.38 93 LEU A N 1
ATOM 742 C CA . LEU A 1 93 ? -4.433 -4.411 1.254 1.00 96.38 93 LEU A CA 1
ATOM 743 C C . LEU A 1 93 ? -4.155 -3.808 2.633 1.00 96.38 93 LEU A C 1
ATOM 745 O O . LEU A 1 93 ? -4.789 -4.196 3.617 1.00 96.38 93 LEU A O 1
ATOM 749 N N . THR A 1 94 ? -3.271 -2.813 2.700 1.00 97.12 94 THR A N 1
ATOM 750 C CA . THR A 1 94 ? -2.970 -2.093 3.945 1.00 97.12 94 THR A CA 1
ATOM 751 C C . THR A 1 94 ? -4.206 -1.357 4.466 1.00 97.12 94 THR A C 1
ATOM 753 O O . THR A 1 94 ? -4.531 -1.419 5.653 1.00 97.12 94 THR A O 1
ATOM 756 N N . ALA A 1 95 ? -4.956 -0.694 3.583 1.00 97.56 95 ALA A N 1
ATOM 757 C CA . ALA A 1 95 ? -6.196 -0.021 3.949 1.00 97.56 95 ALA A CA 1
ATOM 758 C C . ALA A 1 95 ? -7.259 -1.007 4.462 1.00 97.56 95 ALA A C 1
ATOM 760 O O . ALA A 1 95 ? -7.959 -0.706 5.433 1.00 97.56 95 ALA A O 1
ATOM 761 N N . LEU A 1 96 ? -7.377 -2.185 3.842 1.00 98.00 96 LEU A N 1
ATOM 762 C CA . LEU A 1 96 ? -8.281 -3.244 4.283 1.00 98.00 96 LEU A CA 1
ATOM 763 C C . LEU A 1 96 ? -7.895 -3.768 5.669 1.00 98.00 96 LEU A C 1
ATOM 765 O O . LEU A 1 96 ? -8.768 -3.886 6.531 1.00 98.00 96 LEU A O 1
ATOM 769 N N . GLN A 1 97 ? -6.607 -4.029 5.900 1.00 98.12 97 GLN A N 1
ATOM 770 C CA . GLN A 1 97 ? -6.102 -4.471 7.197 1.00 98.12 97 GLN A CA 1
ATOM 771 C C . GLN A 1 97 ? -6.406 -3.443 8.293 1.00 98.12 97 GLN A C 1
ATOM 773 O O . GLN A 1 97 ? -6.996 -3.791 9.314 1.00 98.12 97 GLN A O 1
ATOM 778 N N . ASN A 1 98 ? -6.112 -2.165 8.049 1.00 98.06 98 ASN A N 1
ATOM 779 C CA . ASN A 1 98 ? -6.386 -1.095 9.011 1.00 98.06 98 ASN A CA 1
ATOM 780 C C . ASN A 1 98 ? -7.881 -0.990 9.355 1.00 98.06 98 ASN A C 1
ATOM 782 O O . ASN A 1 98 ? -8.248 -0.792 10.514 1.00 98.06 98 ASN A O 1
ATOM 786 N N . ARG A 1 99 ? -8.768 -1.142 8.361 1.00 98.12 99 ARG A N 1
ATOM 787 C CA . ARG A 1 99 ? -10.225 -1.156 8.588 1.00 98.12 99 ARG A CA 1
ATOM 788 C C . ARG A 1 99 ? -10.657 -2.354 9.423 1.00 98.12 99 ARG A C 1
ATOM 790 O O . ARG A 1 99 ? -11.501 -2.202 10.303 1.00 98.12 99 ARG A O 1
ATOM 797 N N . TYR A 1 100 ? -10.097 -3.527 9.140 1.00 98.38 100 TYR A N 1
ATOM 798 C CA . TYR A 1 100 ? -10.372 -4.739 9.900 1.00 98.38 100 TYR A CA 1
ATOM 799 C C . TYR A 1 100 ? -9.952 -4.577 11.366 1.00 98.38 100 TYR A C 1
ATOM 801 O O . TYR A 1 100 ? -10.767 -4.795 12.260 1.00 98.38 100 TYR A O 1
ATOM 809 N N . GLU A 1 101 ? -8.727 -4.117 11.617 1.00 98.25 101 GLU A N 1
ATOM 810 C CA . GLU A 1 101 ? -8.212 -3.891 12.972 1.00 98.25 101 GLU A CA 1
ATOM 811 C C . GLU A 1 101 ? -9.047 -2.854 13.736 1.00 98.25 101 GLU A C 1
ATOM 813 O O . GLU A 1 101 ? -9.405 -3.075 14.894 1.00 98.25 101 GLU A O 1
ATOM 818 N N . ALA A 1 102 ? -9.442 -1.760 13.076 1.00 98.19 102 ALA A N 1
ATOM 819 C CA . ALA A 1 102 ? -10.317 -0.753 13.670 1.00 98.19 102 ALA A CA 1
ATOM 820 C C . ALA A 1 102 ? -11.694 -1.327 14.052 1.00 98.19 102 ALA A C 1
ATOM 822 O O . ALA A 1 102 ? -12.186 -1.060 15.149 1.00 98.19 102 ALA A O 1
ATOM 823 N N . ALA A 1 103 ? -12.299 -2.141 13.181 1.00 98.25 103 ALA A N 1
ATOM 824 C CA . ALA A 1 103 ? -13.594 -2.768 13.442 1.00 98.25 103 ALA A CA 1
ATOM 825 C C . ALA A 1 103 ? -13.527 -3.774 14.603 1.00 98.25 103 ALA A C 1
ATOM 827 O O . ALA A 1 103 ? -14.426 -3.810 15.446 1.00 98.25 103 ALA A O 1
ATOM 828 N N . VAL A 1 104 ? -12.451 -4.564 14.680 1.00 98.38 104 VAL A N 1
ATOM 829 C CA . VAL A 1 104 ? -12.212 -5.485 15.800 1.00 98.38 104 VAL A CA 1
ATOM 830 C C . VAL A 1 104 ? -12.070 -4.706 17.108 1.00 98.38 104 VAL A C 1
ATOM 832 O O . VAL A 1 104 ? -12.775 -5.003 18.074 1.00 98.38 104 VAL A O 1
ATOM 835 N N . ALA A 1 105 ? -11.244 -3.658 17.127 1.00 98.19 105 ALA A N 1
ATOM 836 C CA . ALA A 1 105 ? -11.043 -2.831 18.314 1.00 98.19 105 ALA A CA 1
ATOM 837 C C . ALA A 1 105 ? -12.341 -2.141 18.777 1.00 98.19 105 ALA A C 1
ATOM 839 O O . ALA A 1 105 ? -12.622 -2.063 19.977 1.00 98.19 105 ALA A O 1
ATOM 840 N N . GLU A 1 106 ? -13.164 -1.658 17.842 1.00 98.06 106 GLU A N 1
ATOM 841 C CA . GLU A 1 106 ? -14.472 -1.081 18.155 1.00 98.06 106 GLU A CA 1
ATOM 842 C C . GLU A 1 106 ? -15.413 -2.119 18.782 1.00 98.06 106 GLU A C 1
ATOM 844 O O . GLU A 1 106 ? -16.053 -1.843 19.805 1.00 98.06 106 GLU A O 1
ATOM 849 N N . LEU A 1 107 ? -15.470 -3.325 18.211 1.00 98.25 107 LEU A N 1
ATOM 850 C CA . LEU A 1 107 ? -16.309 -4.410 18.711 1.00 98.25 107 LEU A CA 1
ATOM 851 C C . LEU A 1 107 ? -15.899 -4.830 20.128 1.00 98.25 107 LEU A C 1
ATOM 853 O O . LEU A 1 107 ? -16.755 -4.955 21.009 1.00 98.25 107 LEU A O 1
ATOM 857 N N . GLU A 1 108 ? -14.601 -4.995 20.372 1.00 98.12 108 GLU A N 1
ATOM 858 C CA . GLU A 1 108 ? -14.053 -5.339 21.687 1.00 98.12 108 GLU A CA 1
ATOM 859 C C . GLU A 1 108 ? -14.343 -4.253 22.726 1.00 98.12 108 GLU A C 1
ATOM 861 O O . GLU A 1 108 ? -14.792 -4.540 23.844 1.00 98.12 108 GLU A O 1
ATOM 866 N N . LYS A 1 109 ? -14.165 -2.982 22.354 1.00 97.81 109 LYS A N 1
ATOM 867 C CA . LYS A 1 109 ? -14.478 -1.846 23.224 1.00 97.81 109 LYS A CA 1
ATOM 868 C C . LYS A 1 109 ? -15.970 -1.780 23.552 1.00 97.81 109 LYS A C 1
ATOM 870 O O . LYS A 1 109 ? -16.336 -1.578 24.707 1.00 97.81 109 LYS A O 1
ATOM 875 N N . SER A 1 110 ? -16.839 -1.978 22.563 1.00 98.00 110 SER A N 1
ATOM 876 C CA . SER A 1 110 ? -18.295 -1.983 22.756 1.00 98.00 110 SER A CA 1
ATOM 877 C C . SER A 1 110 ? -18.741 -3.137 23.655 1.00 98.00 110 SER A C 1
ATOM 87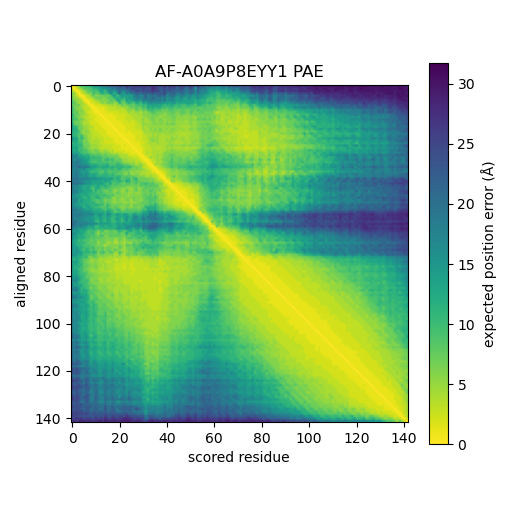9 O O . SER A 1 110 ? -19.528 -2.939 24.582 1.00 98.00 110 SER A O 1
ATOM 881 N N . SER A 1 111 ? -18.202 -4.336 23.422 1.00 97.81 111 SER A N 1
ATOM 882 C CA . SER A 1 111 ? -18.490 -5.527 24.223 1.00 97.81 111 SER A CA 1
ATOM 883 C C . SER A 1 111 ? -18.046 -5.349 25.676 1.00 97.81 111 SER A C 1
ATOM 885 O O . SER A 1 111 ? -18.858 -5.475 26.595 1.00 97.81 111 SER A O 1
ATOM 887 N N . SER A 1 112 ? -16.787 -4.959 25.896 1.00 98.12 112 SER A N 1
ATOM 888 C CA . SER A 1 112 ? -16.245 -4.733 27.241 1.00 98.12 112 SER A CA 1
ATOM 889 C C . SER A 1 112 ? -17.002 -3.637 27.992 1.00 98.12 112 SER A C 1
ATOM 891 O O . SER A 1 112 ? -17.336 -3.817 29.164 1.00 98.12 112 SER A O 1
ATOM 893 N N . TYR A 1 113 ? -17.350 -2.540 27.315 1.00 98.12 113 TYR A N 1
ATOM 894 C CA . TYR A 1 113 ? -18.169 -1.478 27.890 1.00 98.12 113 TYR A CA 1
ATOM 895 C C . TYR A 1 113 ? -19.546 -1.993 28.328 1.00 98.12 113 TYR A C 1
ATOM 897 O O . TYR A 1 113 ? -19.935 -1.792 29.478 1.00 98.12 113 TYR A O 1
ATOM 905 N N . LYS A 1 114 ? -20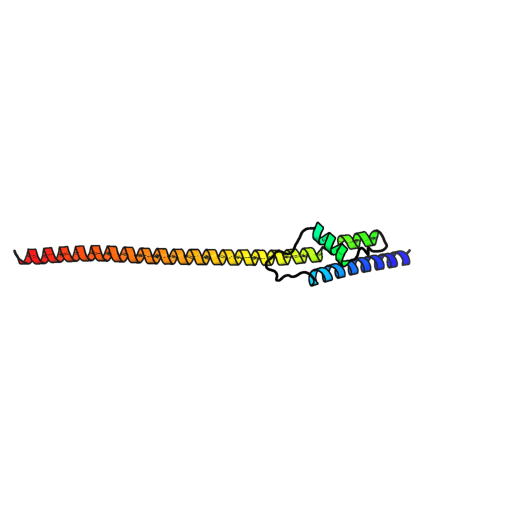.265 -2.710 27.455 1.00 98.00 114 LYS A N 1
ATOM 906 C CA . LYS A 1 114 ? -21.597 -3.257 27.770 1.00 98.00 114 LYS A CA 1
ATOM 907 C C . LYS A 1 114 ? -21.560 -4.226 28.949 1.00 98.00 114 LYS A C 1
ATOM 909 O O . LYS A 1 114 ? -22.428 -4.153 29.815 1.00 98.00 114 LYS A O 1
ATOM 914 N N . VAL A 1 115 ? -20.548 -5.092 29.014 1.00 98.19 115 VAL A N 1
ATOM 915 C CA . VAL A 1 115 ? -20.366 -6.025 30.138 1.00 98.19 115 VAL A CA 1
ATOM 916 C C . VAL A 1 115 ? -20.153 -5.265 31.448 1.00 98.19 115 VAL A C 1
ATOM 918 O O . VAL A 1 115 ? -20.814 -5.560 32.444 1.00 98.19 115 VAL A O 1
ATOM 921 N N . GLN A 1 116 ? -19.281 -4.252 31.452 1.00 97.62 116 GLN A N 1
ATOM 922 C CA . GLN A 1 116 ? -19.032 -3.443 32.648 1.00 97.62 116 GLN A CA 1
ATOM 923 C C . GLN A 1 116 ? -20.277 -2.674 33.102 1.00 97.62 116 GLN A C 1
ATOM 925 O O . GLN A 1 116 ? -20.554 -2.616 34.301 1.00 97.62 116 GLN A O 1
ATOM 930 N N . VAL A 1 117 ? -21.033 -2.094 32.166 1.00 98.12 117 VAL A N 1
ATOM 931 C CA . VAL A 1 117 ? -22.279 -1.378 32.471 1.00 98.12 117 VAL A CA 1
ATOM 932 C C . VAL A 1 117 ? -23.312 -2.328 33.068 1.00 98.12 117 VAL A C 1
ATOM 934 O O . VAL A 1 117 ? -23.806 -2.055 34.158 1.00 98.12 117 VAL A O 1
ATOM 937 N N . ALA A 1 118 ? -23.555 -3.483 32.445 1.00 97.88 118 ALA A N 1
ATOM 938 C CA . ALA A 1 118 ? -24.504 -4.472 32.957 1.00 97.88 118 ALA A CA 1
ATOM 939 C 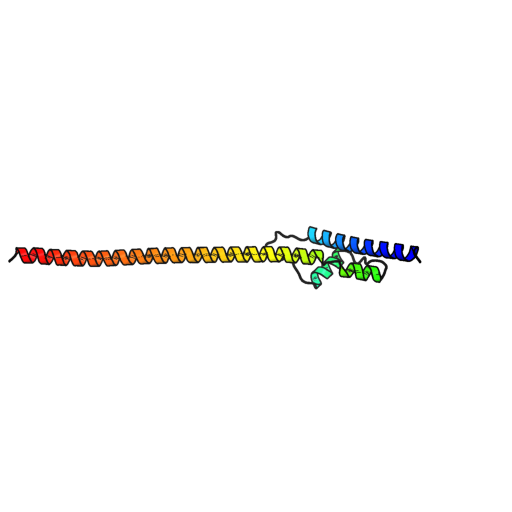C . ALA A 1 118 ? -24.142 -4.946 34.375 1.00 97.88 118 ALA A C 1
ATOM 941 O O . ALA A 1 118 ? -25.013 -5.103 35.231 1.00 97.88 118 ALA A O 1
ATOM 942 N N . GLN A 1 119 ? -22.848 -5.132 34.658 1.00 97.12 119 GLN A N 1
ATOM 943 C CA . GLN A 1 119 ? -22.387 -5.511 35.992 1.00 97.12 119 GLN A CA 1
ATOM 944 C C . GLN A 1 119 ? -22.638 -4.408 37.030 1.00 97.12 119 GLN A C 1
ATOM 946 O O . GLN A 1 119 ? -23.060 -4.708 38.149 1.00 97.12 119 GLN A O 1
ATOM 951 N N . ARG A 1 120 ? -22.409 -3.137 36.674 1.00 97.44 120 ARG A N 1
ATOM 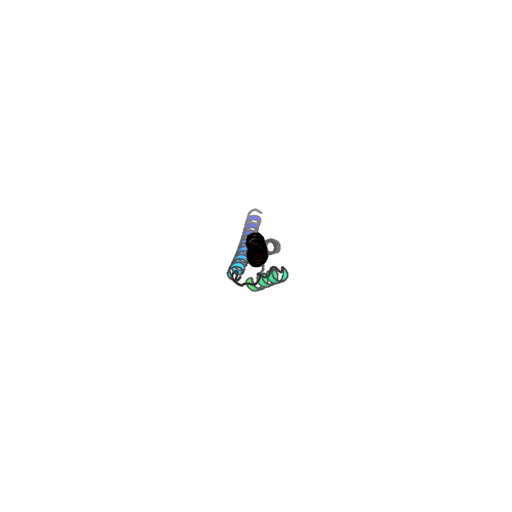952 C CA . ARG A 1 120 ? -22.689 -1.990 37.554 1.00 97.44 120 ARG A CA 1
ATOM 953 C C . ARG A 1 120 ? -24.183 -1.832 37.810 1.00 97.44 120 ARG A C 1
ATOM 955 O O . ARG A 1 120 ? -24.587 -1.781 38.968 1.00 97.44 120 ARG A O 1
ATOM 962 N N . GLU A 1 121 ? -24.995 -1.858 36.759 1.00 97.12 121 GLU A N 1
ATOM 963 C CA . GLU A 1 121 ? -26.453 -1.757 36.861 1.00 97.12 121 GLU A CA 1
ATOM 964 C C . GLU A 1 121 ? -27.035 -2.884 37.717 1.00 97.12 121 GLU A C 1
ATOM 966 O O . GLU A 1 121 ? -27.877 -2.640 38.580 1.00 97.12 121 GLU A O 1
ATOM 971 N N . HIS A 1 122 ? -26.544 -4.117 37.557 1.00 97.06 122 HIS A N 1
ATOM 972 C CA . HIS A 1 122 ? -26.962 -5.239 38.394 1.00 97.06 122 HIS A CA 1
ATOM 973 C C . HIS A 1 122 ? -26.674 -4.990 39.885 1.00 97.06 122 HIS A C 1
ATOM 975 O O . HIS A 1 122 ? -27.531 -5.248 40.733 1.00 97.06 122 HIS A O 1
ATOM 981 N N . LEU A 1 123 ? -25.492 -4.463 40.225 1.00 97.12 123 LEU A N 1
ATOM 982 C CA . LEU A 1 123 ? -25.130 -4.141 41.611 1.00 97.12 123 LEU A CA 1
ATOM 983 C C . LEU A 1 123 ? -25.989 -3.004 42.187 1.00 97.12 123 LEU A C 1
ATOM 985 O O . LEU A 1 123 ? -26.432 -3.084 43.3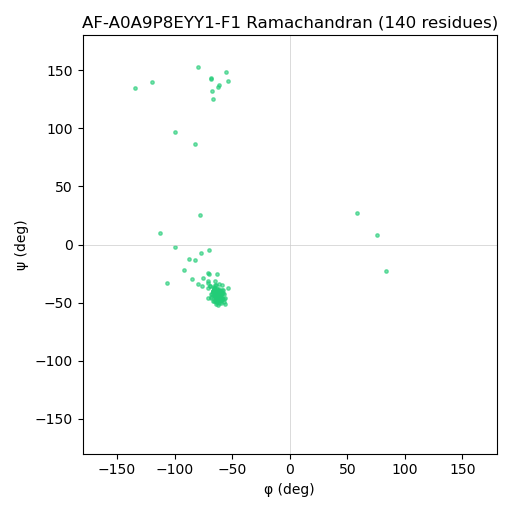39 1.00 97.12 123 LEU A O 1
ATOM 989 N N . GLU A 1 124 ? -26.259 -1.968 41.396 1.00 97.00 124 GLU A N 1
ATOM 990 C CA . GLU A 1 124 ? -27.118 -0.843 41.783 1.00 97.00 124 GLU A CA 1
ATOM 991 C C . GLU A 1 124 ? -28.572 -1.285 41.995 1.00 97.00 124 GLU A C 1
ATOM 993 O O . GLU A 1 124 ? -29.196 -0.941 43.008 1.00 97.00 124 GLU A O 1
ATOM 998 N N . LEU A 1 125 ? -29.098 -2.118 41.094 1.00 96.81 125 LEU A N 1
ATOM 999 C CA . LEU A 1 125 ? -30.426 -2.717 41.210 1.00 96.81 125 LEU A CA 1
ATOM 1000 C C . LEU A 1 125 ? -30.521 -3.613 42.444 1.00 96.81 125 LEU A C 1
ATOM 1002 O O . LEU A 1 125 ? -31.455 -3.461 43.232 1.00 96.81 125 LEU A O 1
ATOM 1006 N N . ALA A 1 126 ? -29.545 -4.496 42.668 1.00 96.50 126 ALA A N 1
ATOM 1007 C CA . ALA A 1 126 ? -29.509 -5.365 43.842 1.00 96.50 126 ALA A CA 1
ATOM 1008 C C . ALA A 1 126 ? -29.481 -4.558 45.151 1.00 96.50 126 ALA A C 1
ATOM 1010 O O . ALA A 1 126 ? -30.189 -4.886 46.107 1.00 96.50 126 ALA A O 1
ATOM 1011 N N . THR A 1 127 ? -28.712 -3.467 45.185 1.00 96.94 127 THR A N 1
ATOM 1012 C CA . THR A 1 127 ? -28.653 -2.553 46.335 1.00 96.94 127 THR A CA 1
ATOM 1013 C C . THR A 1 127 ? -29.993 -1.856 46.553 1.00 96.94 127 THR A C 1
ATOM 1015 O O . THR A 1 127 ? -30.503 -1.828 47.673 1.00 96.94 127 THR A O 1
ATOM 1018 N N . THR A 1 128 ? -30.616 -1.366 45.483 1.00 96.88 128 THR A N 1
ATOM 1019 C CA . THR A 1 128 ? -31.930 -0.717 45.543 1.00 96.88 128 THR A CA 1
ATOM 1020 C C . THR A 1 128 ? -33.014 -1.681 46.032 1.00 96.88 128 THR A C 1
ATOM 1022 O O . THR A 1 128 ? -33.808 -1.331 46.908 1.00 96.88 128 THR A O 1
ATOM 1025 N N . VAL A 1 129 ? -33.041 -2.910 45.510 1.00 96.06 129 VAL A N 1
ATOM 1026 C CA . VAL A 1 129 ? -33.976 -3.965 45.929 1.00 96.06 129 VAL A CA 1
ATOM 1027 C C . VAL A 1 129 ? -33.770 -4.319 47.400 1.00 96.06 129 VAL A C 1
ATOM 1029 O O . VAL A 1 129 ? -34.750 -4.381 48.143 1.00 96.06 129 VAL A O 1
ATOM 1032 N N . ARG A 1 130 ? -32.516 -4.467 47.851 1.00 96.56 130 ARG A N 1
ATOM 1033 C CA . ARG A 1 130 ? -32.185 -4.694 49.265 1.00 96.56 130 ARG A CA 1
ATOM 1034 C C . ARG A 1 130 ? -32.736 -3.576 50.154 1.00 96.56 130 ARG A C 1
ATOM 1036 O O . ARG A 1 130 ? -33.425 -3.873 51.126 1.00 96.56 130 ARG A O 1
ATOM 1043 N N . SER A 1 131 ? -32.498 -2.311 49.809 1.00 95.44 131 SER A N 1
ATOM 1044 C CA . SER A 1 131 ? -33.008 -1.163 50.575 1.00 95.44 131 SER A CA 1
ATOM 1045 C C . SER A 1 131 ? -34.539 -1.127 50.624 1.00 95.44 131 SER A C 1
ATOM 1047 O O . SER A 1 131 ? -35.119 -0.894 51.684 1.00 95.44 131 SER A O 1
ATOM 1049 N N . ARG A 1 132 ? -35.224 -1.421 49.507 1.00 95.75 132 ARG A N 1
ATOM 1050 C CA . ARG A 1 132 ? -36.696 -1.515 49.480 1.00 95.75 132 ARG A CA 1
ATOM 1051 C C . ARG A 1 132 ? -37.222 -2.653 50.356 1.00 95.75 132 ARG A C 1
ATOM 1053 O O . ARG A 1 132 ? -38.214 -2.460 51.056 1.00 95.75 132 ARG A O 1
ATOM 1060 N N . LEU A 1 133 ? -36.563 -3.813 50.338 1.00 94.69 133 LEU A N 1
ATOM 1061 C CA . LEU A 1 133 ? -36.896 -4.955 51.194 1.00 94.69 133 LEU A CA 1
ATOM 1062 C C . LEU A 1 133 ? -36.750 -4.606 52.675 1.00 94.69 133 LEU A C 1
ATOM 1064 O O . LEU A 1 133 ? -37.683 -4.843 53.438 1.00 94.69 133 LEU A O 1
ATOM 1068 N N . ILE A 1 134 ? -35.630 -3.989 53.064 1.00 95.12 134 ILE A N 1
ATOM 1069 C CA . ILE A 1 134 ? -35.403 -3.523 54.440 1.00 95.12 134 ILE A CA 1
ATOM 1070 C C . ILE A 1 134 ? -36.524 -2.569 54.860 1.00 95.12 134 ILE A C 1
ATOM 1072 O O . ILE A 1 134 ? -37.176 -2.808 55.872 1.00 95.12 134 ILE A O 1
ATOM 1076 N N . ASN A 1 135 ? -36.821 -1.550 54.048 1.00 94.00 135 ASN A N 1
ATOM 1077 C CA . ASN A 1 135 ? -37.891 -0.593 54.343 1.00 94.00 135 ASN A CA 1
ATOM 1078 C C . ASN A 1 135 ? -39.265 -1.272 54.483 1.00 94.00 135 ASN A C 1
ATOM 1080 O O . ASN A 1 135 ? -40.048 -0.905 55.357 1.00 94.00 135 ASN A O 1
ATOM 1084 N N . SER A 1 136 ? -39.564 -2.274 53.649 1.00 94.25 136 SER A N 1
ATOM 1085 C CA . SER A 1 136 ? -40.818 -3.030 53.728 1.00 94.25 136 SER A CA 1
ATOM 1086 C C . SER A 1 136 ? -40.924 -3.867 55.004 1.00 94.25 136 SER A C 1
ATOM 1088 O O . SER A 1 136 ? -41.997 -3.910 55.604 1.00 94.25 136 SER A O 1
ATOM 1090 N N . VAL A 1 137 ? -39.834 -4.514 55.428 1.00 92.62 137 VAL A N 1
ATOM 1091 C CA . VAL A 1 137 ? -39.798 -5.312 56.662 1.00 92.62 137 VAL A CA 1
ATOM 1092 C C . VAL A 1 137 ? -39.922 -4.415 57.890 1.00 92.62 137 VAL A C 1
ATOM 1094 O O . VAL A 1 137 ? -40.740 -4.705 58.758 1.00 92.62 137 VAL A O 1
ATOM 1097 N N . THR A 1 138 ? -39.177 -3.308 57.946 1.00 92.12 138 THR A N 1
ATOM 1098 C CA . THR A 1 138 ? -39.243 -2.360 59.068 1.00 92.12 138 THR A CA 1
ATOM 1099 C C . THR A 1 138 ? -40.650 -1.784 59.224 1.00 92.12 138 THR A C 1
ATOM 1101 O O . THR A 1 138 ? -41.192 -1.823 60.320 1.00 92.12 138 THR A O 1
ATOM 1104 N N . LYS A 1 139 ? -41.298 -1.372 58.123 1.00 89.50 139 LYS A N 1
ATOM 1105 C CA . LYS A 1 139 ? -42.670 -0.834 58.148 1.00 89.50 139 LYS A CA 1
ATOM 1106 C C . LYS A 1 139 ? -43.727 -1.838 58.630 1.00 89.50 139 LYS A C 1
ATOM 1108 O O . LYS A 1 139 ? -44.781 -1.419 59.077 1.00 89.50 139 LYS A O 1
ATOM 1113 N N . LYS A 1 140 ? -43.495 -3.148 58.488 1.00 83.81 140 LYS A N 1
ATOM 1114 C CA . LYS A 1 140 ? -44.404 -4.189 59.009 1.00 83.81 140 LYS A CA 1
ATOM 1115 C C . LYS A 1 140 ? -44.190 -4.489 60.496 1.00 83.81 140 LYS A C 1
ATOM 1117 O O . LYS A 1 140 ? -44.971 -5.249 61.061 1.00 83.81 140 LYS A O 1
ATOM 1122 N N . ARG A 1 141 ? -43.084 -4.014 61.077 1.00 74.94 141 ARG A N 1
ATOM 1123 C CA . ARG A 1 141 ? -42.710 -4.268 62.472 1.00 74.94 141 ARG A CA 1
ATOM 1124 C C . ARG A 1 141 ? -43.235 -3.187 63.424 1.00 74.94 141 ARG A C 1
ATOM 1126 O O . ARG A 1 141 ? -43.346 -3.477 64.611 1.00 74.94 141 ARG A O 1
ATOM 1133 N N . ASP A 1 142 ? -43.525 -2.001 62.892 1.00 53.22 142 ASP A N 1
ATOM 1134 C CA . ASP A 1 142 ? -44.290 -0.928 63.543 1.00 53.22 142 ASP A CA 1
ATOM 1135 C C . ASP A 1 142 ? -45.799 -1.137 63.326 1.00 53.22 142 ASP A C 1
ATOM 1137 O O . ASP A 1 142 ? -46.574 -0.842 64.263 1.00 53.22 142 ASP A O 1
#

Sequence (142 aa):
MIQTFTQDQHQHYRAQLQAIQVDMTMILRANPYENSPLDDSAEDVEREIENVTGGSLPNTDAAVKDYLALAGKRYHEYVQQINHALEQRDADLTALQNRYEAAVAELEKSSSYKVQVAQREHLELATTVRSRLINSVTKKRD

Organism: Aureobasidium melanogenum (NCBI:txid46634)

Radius of gyration: 37.64 Å; Cα contacts (8 Å, |Δi|>4): 65; chains: 1; bounding box: 70×25×119 Å

Secondary structure (DSSP, 8-state):
-HHHHHHHHHHHHHHHHHHHHHHHHHHHHS-TTSSSPPP--HHHHHHHHHHHHTT---SSHHHHHHHHHHTTHHHHHHHHHHHHHHHHHHHHHHHHHHHHHHHHHHHHHHHHHHHHHHHHHHHHHHHHHHHHHHHHHHHTT-

Foldseek 3Di:
DVVVVVVVVVLLVVLLVVLVVLLVVLVVVDDLPDLDQDDLDPVVQVVSSCVSCVPDARPDPVSNVSNVVRHSPVNNVVSVVSNVVSVVVVVVVVVVVVVVVVVVVVVVVVVVVVVVVVVVVVVVVVVVVVVVVVVVVVVVVD

InterPro domains:
  IPR013907 Sds3-like [PF08598] (3-141)

Mean predicted aligned error: 10.47 Å

Solvent-accessible surface area (backbone atoms only — not comparable to full-atom values): 7884 Å² total; per-residue (Å²): 114,70,69,57,55,56,52,51,52,54,46,41,54,51,27,46,51,51,19,53,51,52,24,52,51,49,55,72,66,55,71,89,83,52,100,58,77,65,87,79,50,70,68,58,51,52,50,49,49,42,66,73,50,71,74,69,69,61,97,42,78,72,29,35,52,52,19,65,74,48,38,51,52,65,36,50,58,49,43,50,53,51,39,49,53,50,50,51,50,52,52,51,52,51,52,50,50,53,52,51,54,51,52,52,54,49,50,52,52,52,50,55,47,52,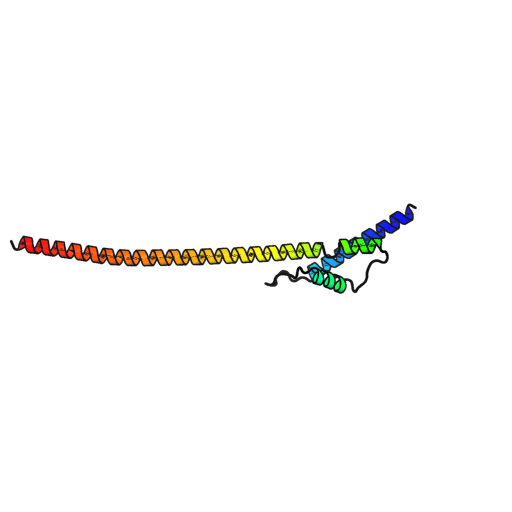54,54,49,53,54,49,52,50,53,52,49,52,50,50,51,49,54,52,50,51,53,54,54,55,65,72,73,110

pLDDT: mean 84.13, std 12.17, range [51.53, 98.38]